Protein AF-A0A2T6FA25-F1 (afdb_monomer)

Sequence (76 aa):
MVIHSIEDETGIHCVDIAQQDDGTFTFKAFRKDPEDQGRWTLTADYSITAYATEAAALDAACVEVPWLKQAISGRL

Mean predicted aligned error: 3.29 Å

Radius of gyration: 12.31 Å; Cα contacts (8 Å, |Δi|>4): 132; chains: 1; bounding box: 30×27×31 Å

Secondary structure (DSSP, 8-state):
-EEEEEE-TTSSEEEEEEE-TTS-EEEEEEEE-GGGTT-EEEEEE-TTS-BSSHHHHHHHHHHHSHHHHHHHHTT-

Foldseek 3Di:
DFPDWFAFPVNFKIKTWDADPVRWIAIWIWGQDVVNVRDTDTPGGGVVDTHNDSVVRLVVCCVVPVRRVVRVVVVD

Nearest PDB structures (foldseek):
  5hqw-assembly1_B  TM=7.256E-01  e=6.361E-01  Brevibacillus brevis NBRC 100599
  6fz6-assembly2_B  TM=8.615E-01  e=2.888E+00  Sphaerobacter thermophilus DSM 20745
  6jpl-assembly2_C  TM=7.436E-01  e=4.876E+00  Saccharomyces cerevisiae S288C
  2v4d-assembly1_E  TM=4.254E-01  e=9.019E-01  Pseudomonas aeruginosa
  7sny-assembly1_A  TM=4.509E-01  e=3.864E+00  Oplophorus gracilirostris

Structure (mmCIF, N/CA/C/O backbone):
data_AF-A0A2T6FA25-F1
#
_entry.id   AF-A0A2T6FA25-F1
#
loop_
_atom_site.group_PDB
_atom_site.id
_atom_site.type_symbol
_atom_site.label_atom_id
_atom_site.label_alt_id
_atom_site.label_comp_id
_atom_site.label_asym_id
_atom_site.label_entity_id
_atom_site.label_seq_id
_atom_site.pdbx_PDB_ins_code
_atom_site.Cartn_x
_atom_site.Cartn_y
_atom_site.Cartn_z
_atom_site.occupancy
_atom_site.B_iso_or_equiv
_atom_site.auth_seq_id
_atom_site.auth_comp_id
_atom_site.auth_asym_id
_atom_site.auth_atom_id
_atom_site.pdbx_PDB_model_num
ATOM 1 N N . MET A 1 1 ? -5.544 -3.503 -11.660 1.00 95.88 1 MET A N 1
ATOM 2 C CA . MET A 1 1 ? -6.422 -4.382 -10.854 1.00 95.88 1 MET A CA 1
ATOM 3 C C . MET A 1 1 ? -5.984 -4.333 -9.398 1.00 95.88 1 MET A C 1
ATOM 5 O O . MET A 1 1 ? -4.803 -4.532 -9.165 1.00 95.88 1 MET A O 1
ATOM 9 N N . VAL A 1 2 ? -6.884 -4.103 -8.435 1.00 97.12 2 VAL A N 1
ATOM 10 C CA . VAL A 1 2 ? -6.553 -4.279 -7.003 1.00 97.12 2 VAL A CA 1
ATOM 11 C C . VAL A 1 2 ? -6.420 -5.774 -6.699 1.00 97.12 2 VAL A C 1
ATOM 13 O O . VAL A 1 2 ? -7.307 -6.545 -7.055 1.00 97.12 2 VAL A O 1
ATOM 16 N N . ILE A 1 3 ? -5.312 -6.172 -6.074 1.00 97.38 3 ILE A N 1
ATOM 17 C CA . ILE A 1 3 ? -4.990 -7.570 -5.735 1.00 97.38 3 ILE A CA 1
ATOM 18 C C . ILE A 1 3 ? -4.953 -7.817 -4.222 1.00 97.38 3 IL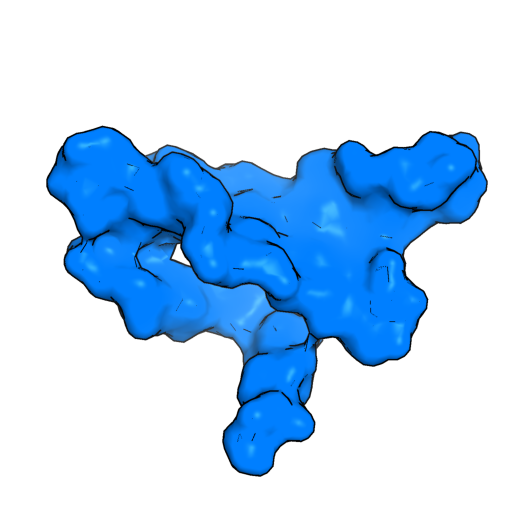E A C 1
ATOM 20 O O . ILE A 1 3 ? -5.297 -8.908 -3.775 1.00 97.38 3 ILE A O 1
ATOM 24 N N . HIS A 1 4 ? -4.634 -6.788 -3.432 1.00 96.81 4 HIS A N 1
ATOM 25 C CA . HIS A 1 4 ? -4.792 -6.794 -1.981 1.00 96.81 4 HIS A CA 1
ATOM 26 C C . HIS A 1 4 ? -5.489 -5.521 -1.540 1.00 96.81 4 HIS A C 1
ATOM 28 O O . HIS A 1 4 ? -5.188 -4.449 -2.052 1.00 96.81 4 HIS A O 1
ATOM 34 N N . SER A 1 5 ? -6.383 -5.651 -0.569 1.00 97.06 5 SER A N 1
ATOM 35 C CA . SER A 1 5 ? -7.013 -4.538 0.132 1.00 97.06 5 SER A CA 1
ATOM 36 C C . SER A 1 5 ? -6.875 -4.835 1.622 1.00 97.06 5 SER A C 1
ATOM 38 O O . SER A 1 5 ? -7.395 -5.840 2.119 1.00 97.06 5 SER A O 1
ATOM 40 N N . ILE A 1 6 ? -6.026 -4.068 2.302 1.00 96.81 6 ILE A N 1
ATOM 41 C CA . ILE A 1 6 ? -5.574 -4.360 3.663 1.00 96.81 6 ILE A CA 1
ATOM 42 C C . ILE A 1 6 ? -6.115 -3.276 4.580 1.00 96.81 6 ILE A C 1
ATOM 44 O O . ILE A 1 6 ? -5.636 -2.147 4.550 1.00 96.81 6 ILE A O 1
ATOM 48 N N . GLU A 1 7 ? -7.097 -3.639 5.402 1.00 95.88 7 GLU A N 1
ATOM 49 C CA . GLU A 1 7 ? -7.640 -2.759 6.437 1.00 95.88 7 GLU A CA 1
ATOM 50 C C . GLU A 1 7 ? -6.835 -2.846 7.743 1.00 95.88 7 GLU A C 1
ATOM 52 O O . GLU A 1 7 ? -6.300 -3.910 8.093 1.00 95.88 7 GLU A O 1
ATOM 57 N N . ASP A 1 8 ? -6.764 -1.723 8.460 1.00 94.06 8 ASP A N 1
ATOM 58 C CA . ASP A 1 8 ? -6.286 -1.685 9.841 1.00 94.06 8 ASP A CA 1
ATOM 59 C C . ASP A 1 8 ? -7.294 -2.342 10.801 1.00 94.06 8 ASP A C 1
ATOM 61 O O . ASP A 1 8 ? -8.426 -2.660 10.438 1.00 94.06 8 ASP A O 1
ATOM 65 N N . GLU A 1 9 ? -6.898 -2.549 12.058 1.00 92.38 9 GLU A N 1
ATOM 66 C CA . GLU A 1 9 ? -7.755 -3.207 13.059 1.00 92.38 9 GLU A CA 1
ATOM 67 C C . GLU A 1 9 ? -9.033 -2.417 13.377 1.00 92.38 9 GLU A C 1
ATOM 69 O O . GLU A 1 9 ? -10.008 -2.977 13.876 1.00 92.38 9 GLU A O 1
ATOM 74 N N . THR A 1 10 ? -9.034 -1.113 13.095 1.00 91.94 10 THR A N 1
ATOM 75 C CA . THR A 1 10 ? -10.188 -0.244 13.334 1.00 91.94 10 THR A CA 1
ATOM 76 C C . THR A 1 10 ? -11.201 -0.279 12.185 1.00 91.94 10 THR A C 1
ATOM 78 O O . THR A 1 10 ? -12.344 0.140 12.372 1.00 91.94 10 THR A O 1
ATOM 81 N N . GLY A 1 11 ? -10.809 -0.782 11.006 1.00 91.62 11 GLY A N 1
ATOM 82 C CA . GLY A 1 11 ? -11.610 -0.746 9.778 1.00 91.62 11 GLY A CA 1
ATOM 83 C C . GLY A 1 11 ? -11.775 0.662 9.191 1.00 91.62 11 GLY A C 1
ATOM 84 O O . GLY A 1 11 ? -12.644 0.884 8.337 1.00 91.62 11 GLY A O 1
ATOM 85 N N . ILE A 1 12 ? -10.979 1.625 9.674 1.00 93.81 12 ILE A N 1
ATOM 86 C CA . ILE A 1 12 ? -11.023 3.038 9.281 1.00 93.81 12 ILE A CA 1
ATOM 87 C C . ILE A 1 12 ? -9.993 3.320 8.195 1.00 93.81 12 ILE A C 1
ATOM 89 O O . ILE A 1 12 ? -10.249 4.168 7.345 1.00 93.81 12 ILE A O 1
ATOM 93 N N . HIS A 1 13 ? -8.860 2.622 8.178 1.00 95.69 13 HIS A N 1
ATOM 94 C CA . HIS A 1 13 ? -7.817 2.816 7.173 1.00 95.69 13 HIS A CA 1
ATOM 95 C C . HIS A 1 13 ? -7.712 1.605 6.257 1.00 95.69 13 HIS A C 1
ATOM 97 O O . HIS A 1 13 ? -7.906 0.473 6.692 1.00 95.69 13 HIS A O 1
ATOM 103 N N . CYS A 1 14 ? -7.371 1.846 4.993 1.00 97.31 14 CYS A N 1
ATOM 104 C CA . CYS A 1 14 ? -7.116 0.794 4.017 1.00 97.31 14 CYS A CA 1
ATOM 105 C C . CYS A 1 14 ? -5.922 1.144 3.134 1.00 97.31 14 CYS A C 1
ATOM 107 O O . CYS A 1 14 ? -5.723 2.309 2.783 1.00 97.31 14 CYS A O 1
ATOM 109 N N . VAL A 1 15 ? -5.148 0.132 2.751 1.00 98.12 15 VAL A N 1
ATOM 110 C CA . VAL A 1 15 ? -4.189 0.219 1.649 1.00 98.12 15 VAL A CA 1
ATOM 111 C C . VAL A 1 15 ? -4.565 -0.802 0.588 1.00 98.12 15 VAL A C 1
ATOM 113 O O . VAL A 1 15 ? -4.626 -2.000 0.869 1.00 98.12 15 VAL A O 1
ATOM 116 N N . ASP A 1 16 ? -4.769 -0.325 -0.636 1.00 98.25 16 ASP A N 1
ATOM 117 C CA . ASP A 1 16 ? -4.954 -1.185 -1.799 1.00 98.25 16 ASP A CA 1
ATOM 118 C C . ASP A 1 16 ? -3.620 -1.354 -2.519 1.00 98.25 16 ASP A C 1
ATOM 120 O O . ASP A 1 16 ? -3.024 -0.364 -2.941 1.00 98.25 16 ASP A O 1
ATOM 124 N N . ILE A 1 17 ? -3.180 -2.597 -2.710 1.00 98.19 17 ILE A N 1
ATOM 125 C CA . ILE A 1 17 ? -2.098 -2.959 -3.632 1.00 98.19 17 ILE A CA 1
ATOM 126 C C . ILE A 1 17 ? -2.736 -3.340 -4.963 1.00 98.19 17 ILE A C 1
ATOM 128 O O . ILE A 1 17 ? -3.663 -4.154 -5.006 1.00 98.19 17 ILE A O 1
ATOM 132 N N . ALA A 1 18 ? -2.237 -2.782 -6.060 1.00 98.25 18 ALA A N 1
ATOM 133 C CA . ALA A 1 18 ? -2.769 -3.011 -7.392 1.00 98.25 18 ALA A CA 1
ATOM 134 C C . ALA A 1 18 ? -1.677 -3.390 -8.393 1.00 98.25 18 ALA A C 1
ATOM 136 O O . ALA A 1 18 ? -0.594 -2.817 -8.386 1.00 98.25 18 ALA A O 1
ATOM 137 N N . GLN A 1 19 ? -1.999 -4.314 -9.296 1.00 98.25 19 GLN A N 1
ATOM 138 C CA . GLN A 1 19 ? -1.200 -4.618 -10.478 1.00 98.25 19 GLN A CA 1
ATOM 139 C C . GLN A 1 19 ? -1.655 -3.748 -11.660 1.00 98.25 19 GLN A C 1
ATOM 141 O O . GLN A 1 19 ? -2.859 -3.630 -11.919 1.00 98.25 19 GLN A O 1
ATOM 146 N N . GLN A 1 20 ? -0.712 -3.125 -12.357 1.00 96.19 20 GLN A N 1
ATOM 147 C CA . GLN A 1 20 ? -0.919 -2.344 -13.576 1.00 96.19 20 GLN A CA 1
ATOM 148 C C . GLN A 1 20 ? -0.931 -3.257 -14.814 1.00 96.19 20 GLN A C 1
ATOM 150 O O . GLN A 1 20 ? -0.523 -4.416 -14.752 1.00 96.19 20 GLN A O 1
ATOM 155 N N . ASP A 1 21 ? -1.413 -2.746 -15.948 1.00 96.50 21 ASP A N 1
ATOM 156 C CA . ASP A 1 21 ? -1.555 -3.538 -17.182 1.00 96.50 21 ASP A CA 1
ATOM 157 C C . ASP A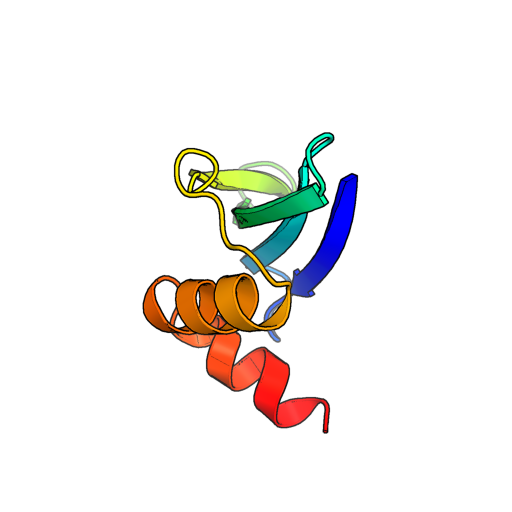 1 21 ? -0.205 -3.996 -17.763 1.00 96.50 21 ASP A C 1
ATOM 159 O O . ASP A 1 21 ? -0.139 -4.994 -18.478 1.00 96.50 21 ASP A O 1
ATOM 163 N N . ASP A 1 22 ? 0.882 -3.296 -17.429 1.00 96.25 22 ASP A N 1
ATOM 164 C CA . ASP A 1 22 ? 2.257 -3.666 -17.784 1.00 96.25 22 ASP A CA 1
ATOM 165 C C . ASP A 1 22 ? 2.877 -4.712 -16.833 1.00 96.25 22 ASP A C 1
ATOM 167 O O . ASP A 1 22 ? 4.041 -5.084 -16.984 1.00 96.25 22 ASP A O 1
ATOM 171 N N . GLY A 1 23 ? 2.099 -5.209 -15.867 1.00 96.94 23 GLY A N 1
ATOM 172 C CA . GLY A 1 23 ? 2.511 -6.215 -14.894 1.00 96.94 23 GLY A CA 1
ATOM 173 C C . GLY A 1 23 ? 3.243 -5.662 -13.673 1.00 96.94 23 GLY A C 1
ATOM 174 O O . GLY A 1 23 ? 3.539 -6.444 -12.769 1.00 96.94 23 GLY A O 1
ATOM 175 N N . THR A 1 24 ? 3.509 -4.355 -13.616 1.00 98.38 24 THR A N 1
ATOM 176 C CA . THR A 1 24 ? 4.087 -3.704 -12.434 1.00 98.38 24 THR A CA 1
ATOM 177 C C . THR A 1 24 ? 3.044 -3.508 -11.333 1.00 98.38 24 THR A C 1
ATOM 179 O O . THR A 1 24 ? 1.849 -3.732 -11.528 1.00 98.38 24 THR A O 1
ATOM 182 N N . PHE A 1 25 ? 3.494 -3.125 -10.143 1.00 98.69 25 PHE A N 1
ATOM 183 C CA . PHE A 1 25 ? 2.663 -2.998 -8.952 1.00 98.69 25 PHE A CA 1
ATOM 184 C C . PHE A 1 25 ? 2.704 -1.575 -8.405 1.00 98.69 25 PHE A C 1
ATOM 186 O O . PHE A 1 25 ? 3.703 -0.876 -8.539 1.00 98.69 25 PHE A O 1
ATOM 193 N N . THR A 1 26 ? 1.620 -1.165 -7.760 1.00 98.56 26 THR A N 1
ATOM 194 C CA . THR A 1 26 ? 1.456 0.128 -7.095 1.00 98.56 26 THR A CA 1
ATOM 195 C C . THR A 1 26 ? 0.564 -0.017 -5.860 1.00 98.56 26 THR A C 1
ATOM 197 O O . THR A 1 26 ? -0.019 -1.081 -5.638 1.00 98.56 26 THR A O 1
ATOM 200 N N . PHE A 1 27 ? 0.418 1.043 -5.067 1.00 98.56 27 PHE A N 1
ATOM 201 C CA . PHE A 1 27 ? -0.539 1.107 -3.980 1.00 98.56 27 PHE A CA 1
ATOM 202 C C . PHE A 1 27 ? -1.197 2.483 -3.804 1.00 98.56 27 PHE A C 1
ATOM 204 O O . PHE A 1 27 ? -0.715 3.512 -4.281 1.00 98.56 27 PHE A O 1
ATOM 211 N N . LYS A 1 28 ? -2.332 2.496 -3.102 1.00 98.56 28 LYS A N 1
ATOM 212 C CA . LYS A 1 28 ? -3.043 3.706 -2.662 1.00 98.56 28 LYS A CA 1
ATOM 213 C C . LYS A 1 28 ? -3.518 3.536 -1.228 1.00 98.56 28 LYS A C 1
ATOM 215 O O . LYS A 1 28 ? -3.867 2.427 -0.832 1.00 98.56 28 LYS A O 1
ATOM 220 N N . ALA A 1 29 ? -3.562 4.630 -0.475 1.00 98.06 29 ALA A N 1
ATOM 221 C CA . ALA A 1 29 ? -4.083 4.646 0.887 1.00 98.06 29 ALA A CA 1
ATOM 222 C C . ALA A 1 29 ? -5.427 5.376 0.951 1.00 98.06 29 ALA A C 1
ATOM 224 O O . ALA A 1 29 ? -5.635 6.395 0.287 1.00 98.06 29 ALA A O 1
ATOM 225 N N . PHE A 1 30 ? -6.325 4.857 1.780 1.00 97.31 30 PHE A N 1
ATOM 226 C CA . PHE A 1 30 ? -7.679 5.357 1.959 1.00 97.31 30 PHE A CA 1
ATOM 227 C C . PHE A 1 30 ? -8.048 5.436 3.438 1.00 97.31 30 PHE A C 1
ATOM 229 O O . PHE A 1 30 ? -7.473 4.745 4.285 1.00 97.31 30 PHE A O 1
ATOM 236 N N . ARG A 1 31 ? -9.059 6.253 3.734 1.00 95.31 31 ARG A N 1
ATOM 237 C CA 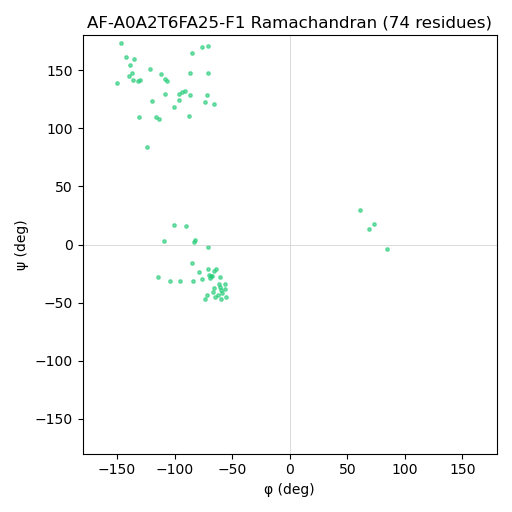. ARG A 1 31 ? -9.688 6.359 5.051 1.00 95.31 31 ARG A CA 1
ATOM 238 C C . ARG A 1 31 ? -11.211 6.408 4.921 1.00 95.31 31 ARG A C 1
ATOM 240 O O . ARG A 1 31 ? -11.714 7.046 4.001 1.00 95.31 31 ARG A O 1
ATOM 247 N N . LYS A 1 32 ? -11.942 5.754 5.827 1.00 94.19 32 LYS A N 1
ATOM 248 C CA . LYS A 1 32 ? -13.377 5.978 6.044 1.00 94.19 32 LYS A CA 1
ATOM 249 C C . LYS A 1 32 ? -13.548 7.107 7.044 1.00 94.19 32 LYS A C 1
ATOM 251 O O . LYS A 1 32 ? -13.278 6.926 8.228 1.00 94.19 32 LYS A O 1
ATOM 256 N N . ASP A 1 33 ? -14.043 8.247 6.593 1.00 82.19 33 ASP A N 1
ATOM 257 C CA . ASP A 1 33 ? -14.427 9.311 7.511 1.00 82.19 33 ASP A CA 1
ATOM 258 C C . ASP A 1 33 ? -15.878 9.106 7.982 1.00 82.19 33 ASP A C 1
ATOM 260 O O . ASP A 1 33 ? -16.777 8.918 7.152 1.00 82.19 33 ASP A O 1
ATOM 264 N N . PRO A 1 34 ? -16.154 9.130 9.304 1.00 79.94 34 PRO A N 1
ATOM 265 C CA . PRO A 1 34 ? -17.524 9.056 9.818 1.00 79.94 34 PRO A CA 1
ATOM 266 C C . PRO A 1 34 ? -18.417 10.168 9.249 1.00 79.94 34 PRO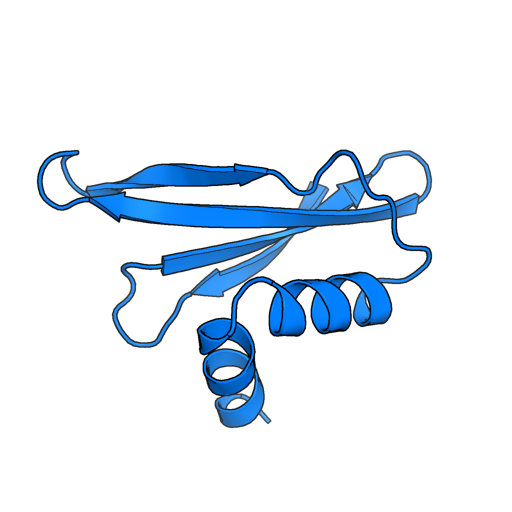 A C 1
ATOM 268 O O . PRO A 1 34 ? -19.600 9.956 8.990 1.00 79.94 34 PRO A O 1
ATOM 271 N N . GLU A 1 35 ? -17.823 11.337 9.008 1.00 84.50 35 GLU A N 1
ATOM 272 C CA . GLU A 1 35 ? -18.452 12.524 8.422 1.00 84.50 35 GLU A CA 1
ATOM 273 C C . GLU A 1 35 ? -18.848 12.303 6.949 1.00 84.50 35 GLU A C 1
ATOM 275 O O . GLU A 1 35 ? -19.844 12.860 6.488 1.00 84.50 35 GLU A O 1
ATOM 280 N N . ASP A 1 36 ? -18.149 11.405 6.244 1.00 80.88 36 ASP A N 1
ATOM 281 C CA . ASP A 1 36 ? -18.413 11.019 4.852 1.00 80.88 36 ASP A CA 1
ATOM 282 C C . ASP A 1 36 ? -19.379 9.831 4.715 1.00 80.88 36 ASP A C 1
ATOM 284 O O . ASP A 1 36 ? -19.487 9.227 3.640 1.00 80.88 36 ASP A O 1
ATOM 288 N N . GLN A 1 37 ? -20.114 9.505 5.785 1.00 85.12 37 GLN A N 1
ATOM 289 C CA . GLN A 1 37 ? -21.014 8.347 5.866 1.00 85.12 37 GLN A CA 1
ATOM 290 C C . GLN A 1 37 ? -20.273 7.009 5.687 1.00 85.12 37 GLN A C 1
ATOM 292 O O . GLN A 1 37 ? -20.838 6.042 5.176 1.00 85.12 37 GLN A O 1
ATOM 297 N N . GLY A 1 38 ? -18.996 6.950 6.082 1.00 83.69 38 GLY A N 1
ATOM 298 C CA . GLY A 1 38 ? -18.179 5.739 5.979 1.00 83.69 38 GLY A CA 1
ATOM 299 C C . GLY A 1 38 ? -17.745 5.388 4.554 1.00 83.69 38 GLY A C 1
ATOM 300 O O . GLY A 1 38 ? -17.360 4.246 4.299 1.00 83.69 38 GLY A O 1
ATOM 301 N N . ARG A 1 39 ? -17.810 6.341 3.616 1.00 90.25 39 ARG A N 1
ATOM 302 C CA . ARG A 1 39 ? -17.229 6.177 2.277 1.00 90.25 39 ARG A CA 1
ATOM 303 C C . ARG A 1 39 ? -15.705 6.206 2.352 1.00 90.25 39 ARG A C 1
ATOM 305 O O . ARG A 1 39 ? -15.133 6.903 3.183 1.00 90.25 39 ARG A O 1
ATOM 312 N N . TRP A 1 40 ? -15.063 5.452 1.464 1.00 93.12 40 TRP A N 1
ATOM 313 C CA . TRP A 1 40 ? -13.614 5.488 1.310 1.00 93.12 40 TRP A CA 1
ATOM 314 C C . TRP A 1 40 ? -13.180 6.773 0.608 1.00 93.12 40 TRP A C 1
ATOM 316 O O . TRP A 1 40 ? -13.569 7.027 -0.533 1.00 93.12 40 TRP A O 1
ATOM 326 N N . THR A 1 41 ? -12.325 7.533 1.277 1.00 94.88 41 THR A N 1
ATOM 327 C CA . THR A 1 41 ? -11.683 8.735 0.754 1.00 94.88 41 THR A CA 1
ATOM 328 C C . THR A 1 41 ? -10.208 8.438 0.508 1.00 94.88 41 THR A C 1
ATOM 330 O O . THR A 1 41 ? -9.526 7.895 1.377 1.00 94.88 41 THR A O 1
ATOM 333 N N . LEU A 1 42 ? -9.713 8.766 -0.688 1.00 95.88 42 LEU A N 1
ATOM 334 C CA . LEU A 1 42 ? -8.298 8.636 -1.041 1.00 95.88 42 LEU A CA 1
ATOM 335 C C . LEU A 1 42 ? -7.476 9.617 -0.199 1.00 95.88 42 LEU A C 1
AT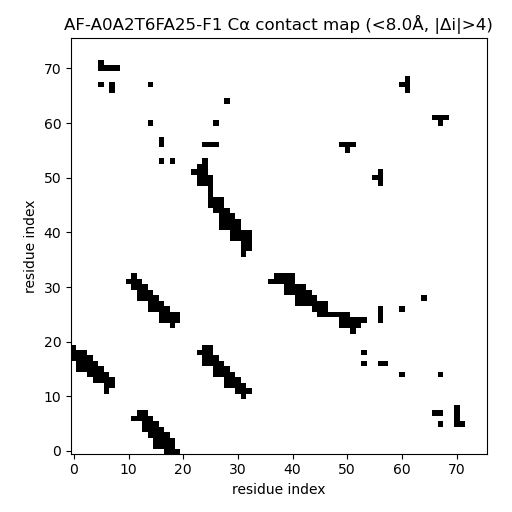OM 337 O O . LEU A 1 42 ? -7.697 10.824 -0.275 1.00 95.88 42 LEU A O 1
ATOM 341 N N . THR A 1 43 ? -6.528 9.105 0.581 1.00 95.44 43 THR A N 1
ATOM 342 C CA . THR A 1 43 ? -5.656 9.921 1.438 1.00 95.44 43 THR A CA 1
ATOM 343 C C . THR A 1 43 ? -4.257 10.077 0.858 1.00 95.44 43 THR A C 1
ATOM 345 O O . THR A 1 43 ? -3.647 11.129 1.039 1.00 95.44 43 THR A O 1
ATOM 348 N N . ALA A 1 44 ? -3.765 9.076 0.124 1.00 96.62 44 ALA A N 1
ATOM 349 C CA . ALA A 1 44 ? -2.501 9.155 -0.601 1.00 96.62 44 ALA A CA 1
ATOM 350 C C . ALA A 1 44 ? -2.515 8.280 -1.861 1.00 96.62 44 ALA A C 1
ATOM 352 O O . ALA A 1 44 ? -3.010 7.149 -1.847 1.00 96.62 44 ALA A O 1
ATOM 353 N N . ASP A 1 45 ? -1.949 8.804 -2.950 1.00 97.31 45 ASP A N 1
ATOM 354 C CA . ASP A 1 45 ? -1.828 8.106 -4.229 1.00 97.31 45 ASP A CA 1
ATOM 355 C C . ASP A 1 45 ? -0.354 7.886 -4.579 1.00 97.31 45 ASP A C 1
ATOM 357 O O . ASP A 1 45 ? 0.354 8.833 -4.923 1.00 97.31 45 ASP A O 1
ATOM 361 N N . TYR A 1 46 ? 0.093 6.631 -4.517 1.00 96.06 46 TYR A N 1
ATOM 362 C CA . TYR A 1 46 ? 1.458 6.236 -4.867 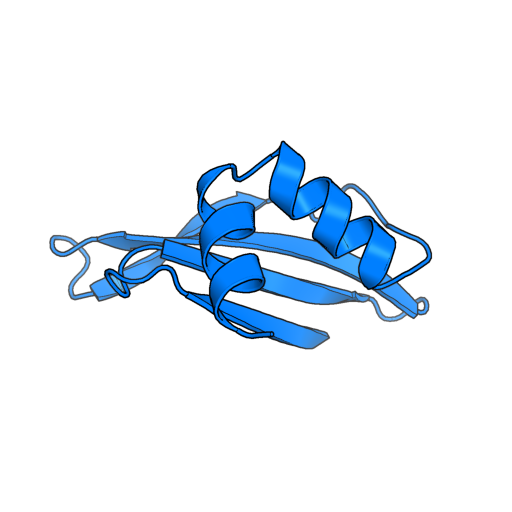1.00 96.06 46 TYR A CA 1
ATOM 363 C C . TYR A 1 46 ? 1.545 5.626 -6.277 1.00 96.06 46 TYR A C 1
ATOM 365 O O . TYR A 1 46 ? 2.560 5.046 -6.647 1.00 96.06 46 TYR A O 1
ATOM 373 N N . SER A 1 47 ? 0.521 5.832 -7.119 1.00 91.81 47 SER A N 1
ATOM 374 C CA . SER A 1 47 ? 0.430 5.259 -8.479 1.00 91.81 47 SER A CA 1
ATOM 375 C C . SER A 1 47 ? 1.360 5.821 -9.524 1.00 91.81 47 SER A C 1
ATOM 377 O O . SER A 1 47 ? 1.375 5.324 -10.648 1.00 91.81 47 SER A O 1
ATOM 379 N N . ILE A 1 48 ? 2.160 6.815 -9.160 1.00 93.81 48 ILE A N 1
ATOM 380 C CA . ILE A 1 48 ? 3.254 7.284 -10.003 1.00 93.81 48 ILE A CA 1
ATOM 381 C C . ILE A 1 48 ? 4.483 6.369 -9.926 1.00 93.81 48 ILE A C 1
ATOM 383 O O . ILE A 1 48 ? 5.285 6.349 -10.858 1.00 93.81 48 ILE A O 1
ATOM 387 N N . THR A 1 49 ? 4.642 5.610 -8.839 1.00 95.44 49 THR A N 1
ATOM 388 C CA . THR A 1 49 ? 5.779 4.711 -8.645 1.00 95.44 49 THR A CA 1
ATOM 389 C C . THR A 1 49 ? 5.366 3.283 -8.970 1.00 95.44 49 THR A C 1
ATOM 391 O O . THR A 1 49 ? 4.491 2.714 -8.324 1.00 95.44 49 THR A O 1
ATOM 394 N N . ALA A 1 50 ? 6.026 2.706 -9.970 1.00 97.31 50 ALA A N 1
ATOM 395 C CA . ALA A 1 50 ? 5.837 1.322 -10.373 1.00 97.31 50 ALA A CA 1
ATOM 396 C C . ALA A 1 50 ? 6.903 0.426 -9.729 1.00 97.31 50 ALA A C 1
ATOM 398 O O . ALA A 1 50 ? 8.105 0.693 -9.820 1.00 97.31 50 ALA A O 1
ATOM 399 N N . TYR A 1 51 ? 6.461 -0.660 -9.104 1.00 98.38 51 TYR A N 1
ATOM 400 C CA . TYR A 1 51 ? 7.313 -1.673 -8.488 1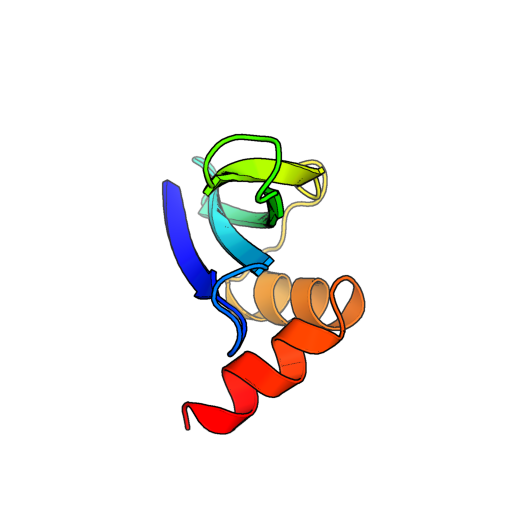.00 98.38 51 TYR A CA 1
ATOM 401 C C . TYR A 1 51 ? 7.314 -2.945 -9.336 1.00 98.38 51 TYR A C 1
ATOM 403 O O . TYR A 1 51 ? 6.284 -3.364 -9.856 1.00 98.38 51 TYR A O 1
ATOM 411 N N . ALA A 1 52 ? 8.473 -3.592 -9.465 1.00 98.25 52 ALA A N 1
ATOM 412 C CA . ALA A 1 52 ? 8.609 -4.793 -10.292 1.00 98.25 52 ALA A CA 1
ATOM 413 C C . ALA A 1 52 ? 7.911 -6.032 -9.699 1.00 98.25 52 ALA A C 1
ATOM 415 O O . ALA A 1 52 ? 7.635 -6.985 -10.423 1.00 98.25 52 ALA A O 1
ATOM 416 N N . THR A 1 53 ? 7.654 -6.046 -8.389 1.00 98.31 53 THR A N 1
ATOM 417 C CA . THR A 1 53 ? 7.029 -7.173 -7.688 1.00 98.31 53 THR A CA 1
ATOM 418 C C . THR A 1 53 ? 6.008 -6.688 -6.666 1.00 98.31 53 THR A C 1
ATOM 420 O O . THR A 1 53 ? 6.132 -5.590 -6.120 1.00 98.31 53 THR A O 1
ATOM 423 N N . GLU A 1 54 ? 5.030 -7.543 -6.367 1.00 97.69 54 GLU A N 1
ATOM 424 C CA . GLU A 1 54 ? 4.052 -7.326 -5.297 1.00 97.69 54 GLU A CA 1
ATOM 425 C C . GLU A 1 54 ? 4.738 -7.085 -3.946 1.00 97.69 54 GLU A C 1
ATOM 427 O O . GLU A 1 54 ? 4.414 -6.127 -3.250 1.00 97.69 54 GLU A 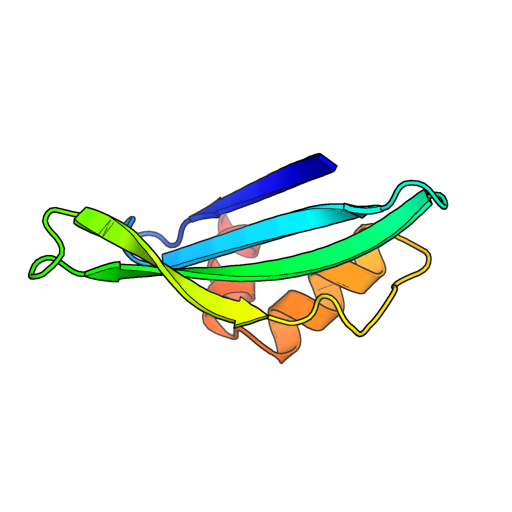O 1
ATOM 432 N N . ALA A 1 55 ? 5.746 -7.901 -3.612 1.00 97.50 55 ALA A N 1
ATOM 433 C CA . ALA A 1 55 ? 6.515 -7.763 -2.377 1.00 97.50 55 ALA A CA 1
ATOM 434 C C . ALA A 1 55 ? 7.199 -6.389 -2.271 1.00 97.50 55 ALA A C 1
ATOM 436 O O . ALA A 1 55 ? 7.131 -5.758 -1.224 1.00 97.50 55 ALA A O 1
ATOM 437 N N . ALA A 1 56 ? 7.782 -5.878 -3.363 1.00 98.31 56 ALA A N 1
ATOM 438 C CA . ALA A 1 56 ? 8.406 -4.556 -3.362 1.00 98.31 56 ALA A CA 1
ATOM 439 C C . ALA A 1 56 ? 7.385 -3.423 -3.155 1.00 98.31 56 ALA A C 1
ATOM 441 O O . ALA A 1 56 ? 7.684 -2.458 -2.452 1.00 98.31 56 ALA A O 1
ATOM 442 N N . ALA A 1 57 ? 6.180 -3.547 -3.724 1.00 98.19 57 ALA A N 1
ATOM 443 C CA . ALA A 1 57 ? 5.095 -2.602 -3.468 1.00 98.19 57 ALA A CA 1
ATOM 444 C C . ALA A 1 57 ? 4.614 -2.669 -2.009 1.00 98.19 57 ALA A C 1
ATOM 446 O O . ALA A 1 57 ? 4.384 -1.629 -1.398 1.00 98.19 57 ALA A O 1
ATOM 447 N N . LEU A 1 58 ? 4.508 -3.871 -1.432 1.00 97.38 58 LEU A N 1
ATOM 448 C CA . LEU A 1 58 ? 4.143 -4.076 -0.026 1.00 97.38 58 LEU A CA 1
ATOM 449 C C . LEU A 1 58 ? 5.189 -3.509 0.943 1.00 97.38 58 LEU A C 1
ATOM 451 O O . LEU A 1 58 ? 4.821 -2.827 1.900 1.00 97.38 58 LEU A O 1
ATOM 455 N N . ASP A 1 59 ? 6.479 -3.748 0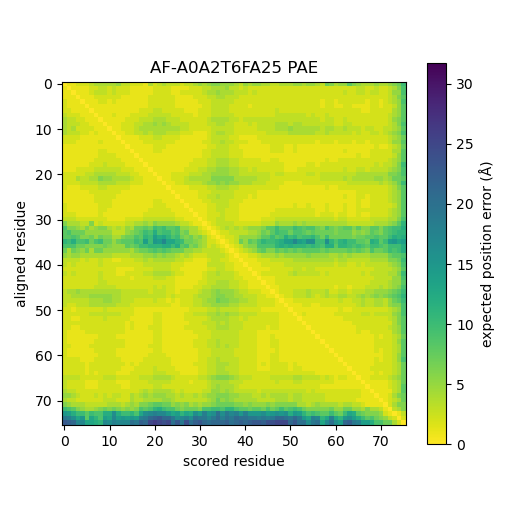.696 1.00 97.31 59 ASP A N 1
ATOM 456 C CA . ASP A 1 59 ? 7.573 -3.181 1.491 1.00 97.31 59 ASP A CA 1
ATOM 457 C C . ASP A 1 59 ? 7.544 -1.648 1.446 1.00 97.31 59 ASP A C 1
ATOM 459 O O . ASP A 1 59 ? 7.597 -0.994 2.490 1.00 97.31 59 ASP A O 1
ATOM 463 N N . ALA A 1 60 ? 7.386 -1.064 0.254 1.00 97.94 60 ALA A N 1
ATOM 464 C CA . ALA A 1 60 ? 7.264 0.382 0.102 1.00 97.94 60 ALA A CA 1
ATOM 465 C C . ALA A 1 60 ? 6.019 0.934 0.810 1.00 97.94 60 ALA A C 1
ATOM 467 O O . ALA A 1 60 ? 6.111 1.922 1.538 1.00 97.94 60 ALA A O 1
ATOM 468 N N . ALA A 1 61 ? 4.876 0.259 0.682 1.00 97.75 61 ALA A N 1
ATOM 469 C CA . ALA A 1 61 ? 3.656 0.629 1.386 1.00 97.75 61 ALA A CA 1
ATOM 470 C C . ALA A 1 61 ? 3.835 0.588 2.912 1.00 97.75 61 ALA A C 1
ATOM 472 O O . ALA A 1 61 ? 3.320 1.458 3.605 1.00 97.75 61 ALA A O 1
ATOM 473 N N . CYS A 1 62 ? 4.604 -0.361 3.454 1.00 96.81 62 CYS A N 1
ATOM 474 C CA . CYS A 1 62 ? 4.902 -0.418 4.889 1.00 96.81 62 CYS A CA 1
ATOM 475 C C . CYS A 1 62 ? 5.806 0.721 5.375 1.00 96.81 62 CYS A C 1
ATOM 477 O O . CYS A 1 62 ? 5.736 1.087 6.550 1.00 96.81 62 CYS A O 1
ATOM 479 N N . VAL A 1 63 ? 6.666 1.256 4.505 1.00 97.00 63 VAL A N 1
ATOM 480 C CA . VAL A 1 63 ? 7.506 2.425 4.810 1.00 97.00 63 VAL A CA 1
ATOM 481 C C . VAL A 1 63 ? 6.663 3.699 4.817 1.00 97.00 63 VAL A C 1
ATOM 483 O O . VAL A 1 63 ? 6.754 4.486 5.757 1.00 97.00 63 VAL A O 1
ATOM 486 N N . GLU A 1 64 ? 5.822 3.873 3.800 1.00 97.31 64 GLU A N 1
ATOM 487 C CA . GLU A 1 64 ? 4.992 5.067 3.613 1.00 97.31 64 GLU A CA 1
ATOM 488 C C . GLU A 1 64 ? 3.766 5.103 4.542 1.00 97.31 64 GLU A C 1
ATOM 490 O O . GLU A 1 64 ? 3.306 6.171 4.946 1.00 97.31 64 GLU A O 1
ATOM 495 N N . VAL A 1 65 ? 3.245 3.932 4.920 1.00 96.31 65 VAL A N 1
ATOM 496 C CA . VAL A 1 65 ? 2.042 3.763 5.744 1.00 96.31 65 VAL A CA 1
ATOM 497 C C . VAL A 1 65 ? 2.384 2.911 6.979 1.00 96.31 65 VAL A C 1
ATOM 499 O O . VAL A 1 65 ? 2.162 1.699 6.988 1.00 96.31 65 VAL A O 1
ATOM 502 N N . PRO A 1 66 ? 2.912 3.507 8.069 1.00 92.69 66 PRO A N 1
ATOM 503 C CA . PRO A 1 66 ? 3.518 2.749 9.171 1.00 92.69 66 PRO A CA 1
ATOM 504 C C . PRO A 1 66 ? 2.588 1.771 9.904 1.00 92.69 66 PRO A C 1
ATOM 506 O O . PRO A 1 66 ? 3.048 0.764 10.447 1.00 92.69 66 PRO A O 1
ATOM 509 N N . TRP A 1 67 ? 1.278 2.041 9.939 1.00 94.19 67 TRP A N 1
ATOM 510 C CA . TRP A 1 67 ? 0.312 1.128 10.560 1.00 94.19 67 TRP A CA 1
ATOM 511 C C . TRP A 1 67 ? 0.164 -0.179 9.768 1.00 94.19 67 TRP A C 1
ATOM 513 O O . TRP A 1 67 ? -0.105 -1.223 10.365 1.00 94.19 67 TRP A O 1
ATOM 523 N N . LEU A 1 68 ? 0.407 -0.156 8.450 1.00 95.69 68 LEU A N 1
ATOM 524 C CA . LEU A 1 68 ? 0.242 -1.314 7.571 1.00 95.69 68 LEU A CA 1
ATOM 525 C C . LEU A 1 68 ? 1.137 -2.473 8.004 1.00 95.69 68 LEU A C 1
ATOM 527 O O . LEU A 1 68 ? 0.695 -3.619 8.032 1.00 95.69 68 LEU A O 1
ATOM 531 N N . LYS A 1 69 ? 2.369 -2.167 8.429 1.00 93.25 69 LYS A N 1
ATOM 532 C CA . LYS A 1 69 ? 3.334 -3.162 8.909 1.00 93.25 69 LYS A CA 1
ATOM 533 C C . LYS A 1 69 ? 2.779 -3.999 10.065 1.00 93.25 69 LYS A C 1
ATOM 535 O O . LYS A 1 69 ? 3.026 -5.203 10.136 1.00 93.25 69 LYS A O 1
ATOM 540 N N . GLN A 1 70 ? 2.027 -3.371 10.967 1.00 89.75 70 GLN A N 1
ATOM 541 C CA . GLN A 1 70 ? 1.399 -4.058 12.097 1.00 89.75 70 GLN A CA 1
ATOM 542 C C . GLN A 1 70 ? 0.235 -4.932 11.615 1.00 89.75 70 GLN A C 1
ATOM 544 O O . GLN A 1 70 ? 0.154 -6.100 11.990 1.00 89.75 70 GLN A O 1
ATOM 549 N N . ALA A 1 71 ? -0.590 -4.404 10.706 1.00 90.62 71 ALA A N 1
ATOM 550 C CA . ALA A 1 71 ? -1.738 -5.111 10.140 1.00 90.62 71 ALA A CA 1
ATOM 551 C C . ALA A 1 71 ? -1.352 -6.386 9.364 1.00 90.62 71 ALA A C 1
ATOM 553 O O . ALA A 1 71 ? -2.098 -7.364 9.396 1.00 90.62 71 ALA A O 1
ATOM 554 N N . ILE A 1 72 ? -0.193 -6.405 8.693 1.00 88.56 72 ILE A N 1
ATOM 555 C CA . ILE A 1 72 ? 0.301 -7.599 7.984 1.00 88.56 72 ILE A CA 1
ATOM 556 C C . ILE A 1 72 ? 1.044 -8.583 8.895 1.00 88.56 72 ILE A C 1
ATOM 558 O O . ILE A 1 72 ? 0.967 -9.788 8.675 1.00 88.56 72 ILE A O 1
ATOM 562 N N . SER A 1 73 ? 1.725 -8.101 9.941 1.00 81.75 73 SER A N 1
ATOM 563 C CA . SER A 1 73 ? 2.486 -8.968 10.856 1.00 81.75 73 SER A CA 1
ATOM 564 C C . SER A 1 73 ? 1.578 -9.840 11.731 1.00 81.75 73 SER A C 1
ATOM 566 O O . SER A 1 73 ? 1.995 -10.913 12.148 1.00 81.75 73 SER A O 1
ATOM 568 N N . GLY A 1 74 ? 0.341 -9.406 11.996 1.00 64.25 74 GLY A N 1
ATOM 569 C CA . GLY A 1 74 ? -0.656 -10.172 12.757 1.00 64.25 74 GLY A CA 1
ATOM 570 C C . GLY A 1 74 ? -1.444 -11.209 11.944 1.00 64.25 74 GLY A C 1
ATOM 571 O O . GLY A 1 74 ? -2.351 -11.832 12.488 1.00 64.25 74 GLY A O 1
ATOM 572 N N . ARG A 1 75 ? -1.148 -11.371 10.645 1.00 57.59 75 ARG A N 1
ATOM 573 C CA . ARG A 1 75 ? -1.860 -12.284 9.727 1.00 57.59 75 ARG A CA 1
ATOM 574 C C . ARG A 1 75 ? -1.041 -13.520 9.311 1.00 57.59 75 ARG A C 1
ATOM 576 O O . ARG A 1 75 ? -1.539 -14.300 8.499 1.00 57.59 75 ARG A O 1
ATOM 583 N N . LEU A 1 76 ? 0.177 -13.685 9.840 1.00 47.75 76 LEU A N 1
ATOM 584 C CA . LEU A 1 76 ? 1.064 -14.844 9.637 1.00 47.75 76 LEU A CA 1
ATOM 585 C C . LEU A 1 76 ? 0.994 -15.830 10.808 1.00 47.75 76 LEU A C 1
ATOM 587 O O . LEU A 1 76 ? 0.926 -15.363 11.966 1.00 47.75 76 LEU A O 1
#

pLDDT: mean 93.2, std 8.8, range [47.75, 98.69]

Solvent-accessible surface area (backbone atoms only — not comparable to full-atom values): 4296 Å² total; per-residue (Å²): 86,79,77,44,77,48,56,42,98,82,68,39,40,36,39,37,34,27,40,46,98,88,65,28,15,24,40,37,32,32,34,38,42,75,91,61,76,57,42,80,40,83,74,44,80,43,71,86,51,76,23,87,38,66,66,55,30,52,53,50,46,30,70,79,38,64,67,51,48,56,51,57,62,74,74,113